Protein AF-S0FD04-F1 (afdb_monomer)

Mean predicted aligned error: 7.1 Å

Structure (mmCIF, N/CA/C/O backbone):
data_AF-S0FD04-F1
#
_entry.id   AF-S0FD04-F1
#
loop_
_atom_site.group_PDB
_atom_site.id
_atom_site.type_symbol
_atom_site.label_atom_id
_atom_site.label_alt_id
_atom_site.label_comp_id
_atom_site.label_asym_id
_atom_site.label_entity_id
_atom_site.label_seq_id
_atom_site.pdbx_PDB_ins_code
_atom_site.Cartn_x
_atom_site.Cartn_y
_atom_site.Cartn_z
_atom_site.occupancy
_atom_site.B_iso_or_equiv
_atom_site.auth_seq_id
_atom_site.auth_comp_id
_atom_site.auth_asym_id
_atom_site.auth_atom_id
_atom_site.pdbx_PDB_model_num
ATOM 1 N N . MET A 1 1 ? -5.534 8.794 -13.904 1.00 48.47 1 MET A N 1
ATOM 2 C CA . MET A 1 1 ? -5.337 7.340 -13.775 1.00 48.47 1 MET A CA 1
ATOM 3 C C . MET A 1 1 ? -6.543 6.691 -14.419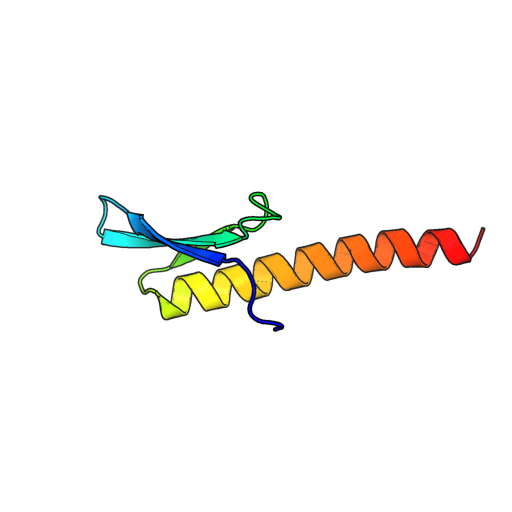 1.00 48.47 1 MET A C 1
ATOM 5 O O . MET A 1 1 ? -7.654 6.918 -13.961 1.00 48.47 1 MET A O 1
ATOM 9 N N . ASN A 1 2 ? -6.349 6.076 -15.586 1.00 49.38 2 ASN A N 1
ATOM 10 C CA . ASN A 1 2 ? -7.410 5.317 -16.252 1.00 49.38 2 ASN A CA 1
ATOM 11 C C . ASN A 1 2 ? -7.875 4.257 -15.251 1.00 49.38 2 ASN A C 1
ATOM 13 O O . ASN A 1 2 ? -6.976 3.657 -14.679 1.00 49.38 2 ASN A O 1
ATOM 17 N N . GLU A 1 3 ? -9.184 4.128 -15.002 1.00 53.44 3 GLU A N 1
ATOM 18 C CA . GLU A 1 3 ? -9.854 3.241 -14.026 1.00 53.44 3 GLU A CA 1
ATOM 19 C C . GLU A 1 3 ? -9.044 1.964 -13.748 1.00 53.44 3 GLU A C 1
ATOM 21 O O . GLU A 1 3 ? -9.203 0.938 -14.408 1.00 53.44 3 GLU A O 1
ATOM 26 N N . ALA A 1 4 ? -8.046 2.087 -12.873 1.00 56.66 4 ALA A N 1
ATOM 27 C CA . ALA A 1 4 ? -7.007 1.085 -12.769 1.00 56.66 4 ALA A CA 1
ATOM 28 C C . ALA A 1 4 ? -7.641 -0.078 -12.030 1.00 56.66 4 ALA A C 1
ATOM 30 O O . ALA A 1 4 ? -8.339 0.116 -11.040 1.00 56.66 4 ALA A O 1
ATOM 31 N N . ASN A 1 5 ? -7.429 -1.277 -12.546 1.00 82.56 5 ASN A N 1
ATOM 32 C CA . ASN A 1 5 ? -7.835 -2.522 -11.923 1.00 82.56 5 ASN A CA 1
ATOM 33 C C . ASN A 1 5 ? -7.033 -2.685 -10.618 1.00 82.56 5 ASN A C 1
ATOM 35 O O . ASN A 1 5 ? -6.034 -3.397 -10.591 1.00 82.56 5 ASN A O 1
ATOM 39 N N . TYR A 1 6 ? -7.400 -1.955 -9.568 1.00 88.25 6 TYR A N 1
ATOM 40 C CA . TYR A 1 6 ? -6.811 -2.046 -8.240 1.00 88.25 6 TYR A CA 1
ATOM 41 C C . TYR A 1 6 ? -7.843 -2.583 -7.260 1.00 88.25 6 TYR A C 1
ATOM 43 O O . TYR A 1 6 ? -9.049 -2.392 -7.426 1.00 88.25 6 TYR A O 1
ATOM 51 N N . VAL A 1 7 ? -7.356 -3.283 -6.248 1.00 92.31 7 VAL A N 1
ATOM 52 C CA . VAL A 1 7 ? -8.167 -3.807 -5.154 1.00 92.31 7 VAL A CA 1
ATOM 53 C C . VAL A 1 7 ? -7.616 -3.243 -3.860 1.00 92.31 7 VAL A C 1
ATOM 55 O O . VAL A 1 7 ? -6.405 -3.080 -3.725 1.00 92.31 7 VAL A O 1
ATOM 58 N N . VAL A 1 8 ? -8.519 -2.941 -2.930 1.00 93.75 8 VAL A N 1
ATOM 59 C CA . VAL A 1 8 ? -8.191 -2.576 -1.554 1.00 93.75 8 VAL A CA 1
ATOM 60 C C . VAL A 1 8 ? -8.816 -3.621 -0.638 1.00 93.75 8 VAL A C 1
ATOM 62 O O . VAL A 1 8 ? -10.003 -3.925 -0.757 1.00 93.75 8 VAL A O 1
ATOM 65 N N . GLU A 1 9 ? -8.016 -4.193 0.254 1.00 94.38 9 GLU A N 1
ATOM 66 C CA . GLU A 1 9 ? -8.440 -5.191 1.233 1.00 94.38 9 GLU A CA 1
ATOM 67 C C . GLU A 1 9 ? -8.152 -4.695 2.650 1.00 94.38 9 GLU A C 1
ATOM 69 O O . GLU A 1 9 ? -7.127 -4.066 2.908 1.00 94.38 9 GLU A O 1
ATOM 74 N N . CYS A 1 10 ? -9.052 -4.996 3.585 1.00 94.81 10 CYS A N 1
ATOM 75 C CA . CYS A 1 10 ? -8.832 -4.712 4.999 1.00 94.81 10 CYS A CA 1
ATOM 76 C C . CYS A 1 10 ? -8.013 -5.847 5.625 1.00 94.81 10 CYS A C 1
ATOM 78 O O . CYS A 1 10 ? -8.384 -7.022 5.522 1.00 94.81 10 CYS A O 1
ATOM 80 N N . THR A 1 11 ? -6.897 -5.506 6.260 1.00 92.00 11 THR A N 1
ATOM 81 C CA . THR A 1 11 ? -6.032 -6.471 6.934 1.00 92.00 11 THR A CA 1
ATOM 82 C C . THR A 1 11 ? -6.636 -6.889 8.282 1.00 92.00 11 THR A C 1
ATOM 84 O O . THR A 1 11 ? -7.438 -6.158 8.870 1.00 92.00 11 THR A O 1
ATOM 87 N N . PRO A 1 12 ? -6.258 -8.062 8.823 1.00 91.50 12 PRO A N 1
ATOM 88 C CA . PRO A 1 12 ? -6.712 -8.503 10.145 1.00 91.50 12 PRO A CA 1
ATOM 89 C C . PRO A 1 12 ? -6.331 -7.537 11.277 1.00 91.50 12 PRO A C 1
ATOM 91 O O . PRO A 1 12 ? -7.011 -7.502 12.302 1.00 91.50 12 PRO A O 1
ATOM 94 N N . ASP A 1 13 ? -5.257 -6.772 11.082 1.00 91.62 13 ASP A N 1
ATOM 95 C CA . ASP A 1 13 ? -4.740 -5.768 12.011 1.00 91.62 13 ASP A CA 1
ATOM 96 C C . ASP A 1 13 ? -5.509 -4.432 11.940 1.00 91.62 13 ASP A C 1
ATOM 98 O O . ASP A 1 13 ? -5.340 -3.578 12.809 1.00 91.62 13 ASP A O 1
ATOM 102 N N . GLY A 1 14 ? -6.422 -4.281 10.970 1.00 90.38 14 GLY A N 1
ATOM 103 C CA . GLY A 1 14 ? -7.273 -3.100 10.794 1.00 90.38 14 GLY A CA 1
ATOM 104 C C . GLY A 1 14 ? -6.708 -2.039 9.846 1.00 90.38 14 GLY A C 1
ATOM 105 O O . GLY A 1 14 ? -7.288 -0.961 9.745 1.00 90.38 14 GLY A O 1
ATOM 106 N N . GLU A 1 15 ? -5.610 -2.340 9.157 1.00 94.94 15 GLU A N 1
ATOM 107 C CA . GLU A 1 15 ? -5.021 -1.499 8.110 1.00 94.94 15 GLU A CA 1
ATOM 108 C C . GLU A 1 15 ? -5.640 -1.826 6.742 1.00 94.94 15 GLU A C 1
ATOM 110 O O . GLU A 1 15 ? -6.412 -2.777 6.589 1.00 94.94 15 GLU A O 1
ATOM 115 N N . PHE A 1 16 ? -5.279 -1.057 5.719 1.00 96.38 16 PHE A N 1
ATOM 116 C CA . PHE A 1 16 ? -5.707 -1.273 4.343 1.00 96.38 16 PHE A CA 1
ATOM 117 C C . PHE A 1 16 ? -4.521 -1.634 3.462 1.00 96.38 16 PHE A C 1
ATOM 119 O O . PHE A 1 16 ? -3.467 -1.006 3.523 1.00 96.38 16 PHE A O 1
ATOM 126 N N . TYR A 1 17 ? -4.703 -2.652 2.630 1.00 95.25 17 TYR A N 1
ATOM 127 C CA . TYR A 1 17 ? -3.729 -3.115 1.655 1.00 95.25 17 TYR A CA 1
ATOM 128 C C . TYR A 1 17 ? -4.285 -2.913 0.250 1.00 95.25 17 TYR A C 1
ATOM 130 O O . TYR A 1 17 ? -5.317 -3.486 -0.094 1.00 95.25 17 TYR A O 1
ATOM 138 N N . ALA A 1 18 ? -3.607 -2.107 -0.560 1.00 94.75 18 ALA A N 1
ATOM 139 C CA . ALA A 1 18 ? -4.000 -1.802 -1.926 1.00 94.75 18 ALA A CA 1
ATOM 140 C C . ALA A 1 18 ? -2.982 -2.369 -2.924 1.00 94.75 18 ALA A C 1
ATOM 142 O O . ALA A 1 18 ? -1.774 -2.275 -2.704 1.00 94.75 18 ALA A O 1
ATOM 143 N N . TYR A 1 19 ? -3.447 -2.942 -4.035 1.00 93.25 19 TYR A N 1
ATOM 144 C CA . TYR A 1 19 ? -2.577 -3.485 -5.086 1.00 93.25 19 TYR A CA 1
ATOM 145 C C . TYR A 1 19 ? -3.219 -3.432 -6.472 1.00 93.25 19 TYR A C 1
ATOM 147 O O . TYR A 1 19 ? -4.444 -3.445 -6.608 1.00 93.25 19 TYR A O 1
ATOM 155 N N . LEU A 1 20 ? -2.388 -3.404 -7.519 1.00 91.12 20 LEU A N 1
ATOM 156 C CA . LEU A 1 20 ? -2.846 -3.525 -8.906 1.00 91.12 20 LEU A CA 1
ATOM 157 C C . LEU A 1 20 ? -3.044 -5.004 -9.289 1.00 91.12 20 LEU A C 1
ATOM 159 O O . LEU A 1 20 ? -2.156 -5.830 -9.091 1.00 91.12 20 LEU A O 1
ATOM 163 N N . LEU A 1 21 ? -4.171 -5.339 -9.924 1.00 87.62 21 LEU A N 1
ATOM 164 C CA . LEU A 1 21 ? -4.484 -6.699 -10.390 1.00 87.62 21 LEU A CA 1
ATOM 165 C C . LEU A 1 21 ? -3.549 -7.161 -11.513 1.00 87.62 21 LEU A C 1
ATOM 167 O O . LEU A 1 21 ? -3.134 -8.315 -11.535 1.00 87.62 21 LEU A O 1
ATOM 171 N N . ASP A 1 22 ? -3.193 -6.274 -12.441 1.00 84.81 22 ASP A N 1
ATOM 172 C CA . ASP A 1 22 ? -2.260 -6.611 -13.529 1.00 84.81 22 ASP A CA 1
ATOM 173 C C . ASP A 1 22 ? -0.792 -6.548 -13.072 1.00 84.81 22 ASP A C 1
ATOM 175 O O . ASP A 1 22 ? 0.074 -7.225 -13.621 1.00 84.81 22 ASP A O 1
ATOM 179 N N . TYR A 1 23 ? -0.516 -5.782 -12.014 1.00 84.44 23 TYR A N 1
ATOM 180 C CA . TYR A 1 23 ? 0.832 -5.514 -11.518 1.00 84.44 23 TYR A CA 1
ATOM 181 C C . TYR A 1 23 ? 0.889 -5.707 -10.005 1.00 84.44 23 TYR A C 1
ATOM 183 O O . TYR A 1 23 ? 1.034 -4.753 -9.251 1.00 84.44 23 TYR A O 1
ATOM 191 N N . HIS A 1 24 ? 0.828 -6.961 -9.553 1.00 80.06 24 HIS A N 1
ATOM 192 C CA . HIS A 1 24 ? 0.847 -7.297 -8.121 1.00 80.06 24 HIS A CA 1
ATOM 193 C C . HIS A 1 24 ? 2.123 -6.827 -7.389 1.00 80.06 24 HIS A C 1
ATOM 195 O O . HIS A 1 24 ? 2.156 -6.791 -6.165 1.00 80.06 24 HIS A O 1
ATOM 201 N N . GLN A 1 25 ? 3.186 -6.491 -8.130 1.00 83.06 25 GLN A N 1
ATOM 202 C CA . GLN A 1 25 ? 4.409 -5.876 -7.597 1.00 83.06 25 GLN A CA 1
ATOM 203 C C . GLN A 1 25 ? 4.161 -4.450 -7.086 1.00 83.06 25 GLN A C 1
ATOM 205 O O . GLN A 1 25 ? 4.859 -3.990 -6.186 1.00 83.06 25 GLN A O 1
ATOM 210 N N . CYS A 1 26 ? 3.166 -3.765 -7.651 1.00 90.62 26 CYS A N 1
ATOM 211 C CA . CYS A 1 26 ? 2.683 -2.483 -7.177 1.00 90.62 26 CYS A CA 1
ATOM 212 C C . CYS A 1 26 ? 1.648 -2.740 -6.085 1.00 90.62 26 CYS A C 1
ATOM 214 O O . CYS A 1 26 ? 0.488 -3.057 -6.367 1.00 90.62 26 CYS A O 1
ATOM 216 N N . CYS A 1 27 ? 2.089 -2.615 -4.838 1.00 93.06 27 CYS A N 1
ATOM 217 C CA . CYS A 1 27 ? 1.231 -2.708 -3.673 1.00 93.06 27 CYS A CA 1
ATOM 218 C C . CYS A 1 27 ? 1.673 -1.741 -2.578 1.00 93.06 27 CYS A C 1
ATOM 220 O O . CYS A 1 27 ? 2.862 -1.440 -2.456 1.00 93.06 27 CYS A O 1
ATOM 222 N N . ALA A 1 28 ? 0.727 -1.310 -1.754 1.00 95.44 28 ALA A N 1
ATOM 223 C CA . ALA A 1 28 ? 0.981 -0.421 -0.637 1.00 95.44 28 ALA A CA 1
ATOM 224 C C . ALA A 1 28 ? 0.027 -0.692 0.526 1.00 95.44 28 ALA A C 1
ATOM 226 O O . ALA A 1 28 ? -1.055 -1.250 0.349 1.00 95.44 28 ALA A O 1
ATOM 227 N N . TYR A 1 29 ? 0.449 -0.274 1.715 1.00 94.94 29 TYR A N 1
ATOM 228 C CA . TYR A 1 29 ? -0.379 -0.269 2.914 1.00 94.94 29 TYR A CA 1
ATOM 229 C C . TYR A 1 29 ? -0.751 1.167 3.279 1.00 94.94 29 TYR A C 1
ATOM 231 O O . TYR A 1 29 ? -0.039 2.105 2.911 1.00 94.94 29 TYR A O 1
ATOM 239 N N . GLY A 1 30 ? -1.842 1.326 4.017 1.00 95.62 30 GLY A N 1
ATOM 240 C CA . GLY A 1 30 ? -2.223 2.589 4.633 1.00 95.62 30 GLY A CA 1
ATOM 241 C C . GLY A 1 30 ? -3.143 2.383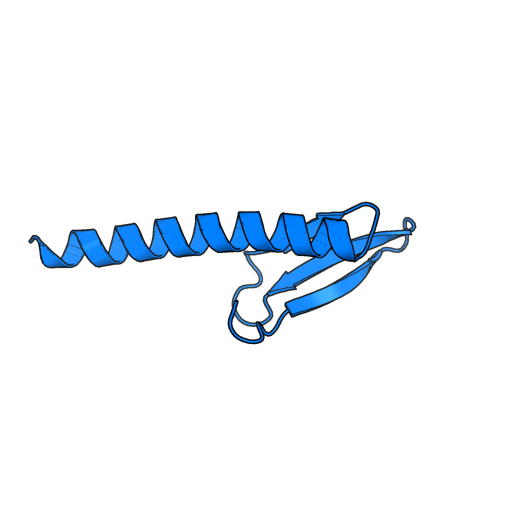 5.829 1.00 95.62 30 GLY A C 1
ATOM 242 O O . GLY A 1 30 ? -3.837 1.370 5.935 1.00 95.62 30 GLY A O 1
ATOM 243 N N . GLU A 1 31 ? -3.168 3.361 6.729 1.00 94.00 31 GLU A N 1
ATOM 244 C CA . GLU A 1 31 ? -4.070 3.372 7.888 1.00 94.00 31 GLU A CA 1
ATOM 245 C C . GLU A 1 31 ? -5.542 3.547 7.464 1.00 94.00 31 GLU A C 1
ATOM 247 O O . GLU A 1 31 ? -6.465 3.173 8.188 1.00 94.00 31 GLU A O 1
ATOM 252 N N . THR A 1 32 ? -5.774 4.093 6.266 1.00 94.88 32 THR A N 1
ATOM 253 C CA . TH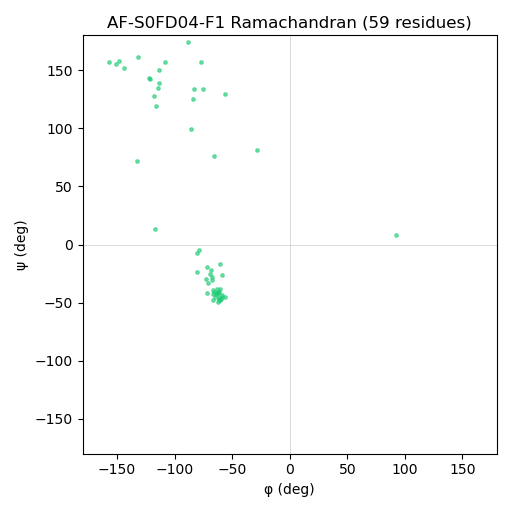R A 1 32 ? -7.099 4.277 5.655 1.00 94.88 32 THR A CA 1
ATOM 254 C C . THR A 1 32 ? -7.112 3.787 4.206 1.00 94.88 32 THR A C 1
ATOM 256 O O . THR A 1 32 ? -6.058 3.660 3.583 1.00 94.88 32 THR A O 1
ATOM 259 N N . GLU A 1 33 ? -8.304 3.534 3.648 1.00 92.56 33 GLU A N 1
ATOM 260 C CA . GLU A 1 33 ? -8.453 3.175 2.227 1.00 92.56 33 GLU A CA 1
ATOM 261 C C . GLU A 1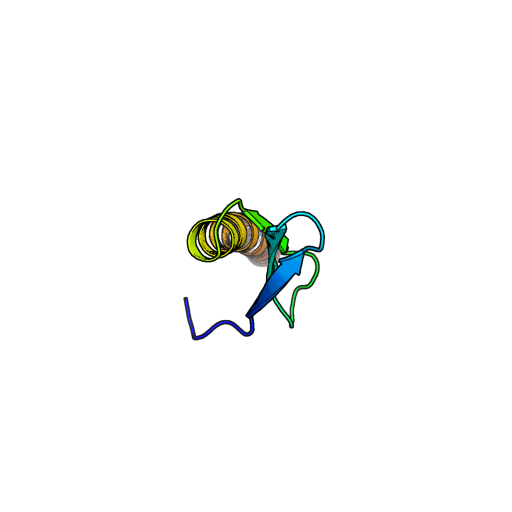 33 ? -7.834 4.233 1.310 1.00 92.56 33 GLU A C 1
ATOM 263 O O . GLU A 1 33 ? -7.109 3.887 0.381 1.00 92.56 33 GLU A O 1
ATOM 268 N N . GLU A 1 34 ? -8.090 5.515 1.591 1.00 93.25 34 GLU A N 1
ATOM 269 C CA . GLU A 1 34 ? -7.527 6.627 0.820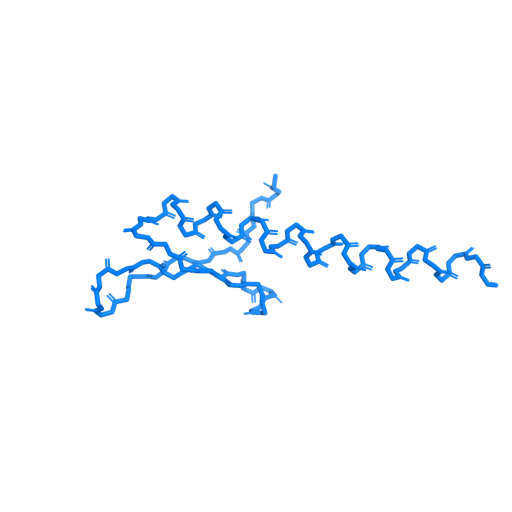 1.00 93.25 34 GLU A CA 1
ATOM 270 C C . GLU A 1 34 ? -6.000 6.615 0.882 1.00 93.25 34 GLU A C 1
ATOM 272 O O . GLU A 1 34 ? -5.357 6.653 -0.162 1.00 93.25 34 GLU A O 1
ATOM 277 N N . GLU A 1 35 ? -5.417 6.462 2.072 1.00 95.06 35 GLU A N 1
ATOM 278 C CA . GLU A 1 35 ? -3.961 6.427 2.235 1.00 95.06 35 GLU A CA 1
ATOM 279 C C . GLU A 1 35 ? -3.322 5.233 1.510 1.00 95.06 35 GLU A C 1
ATOM 281 O O . GLU A 1 35 ? -2.302 5.387 0.839 1.00 95.06 35 GLU A O 1
ATOM 286 N N . ALA A 1 36 ? -3.939 4.049 1.576 1.00 94.88 36 ALA A N 1
ATOM 287 C CA . ALA A 1 36 ? -3.445 2.874 0.863 1.00 94.88 36 ALA A CA 1
ATOM 288 C C . ALA A 1 36 ? -3.475 3.083 -0.660 1.00 94.88 36 ALA A C 1
ATOM 290 O O . ALA A 1 36 ? -2.546 2.675 -1.360 1.00 94.88 36 ALA A O 1
ATOM 291 N N . VAL A 1 37 ? -4.513 3.748 -1.178 1.00 92.81 37 VAL A N 1
ATOM 292 C CA . VAL A 1 37 ? -4.640 4.077 -2.605 1.00 92.81 37 VAL A CA 1
ATOM 293 C C . VAL A 1 37 ? -3.659 5.173 -3.023 1.00 92.81 37 VAL A C 1
ATOM 295 O O . VAL A 1 37 ? -3.042 5.041 -4.080 1.00 92.81 37 VAL A O 1
ATOM 298 N N . GLU A 1 38 ? -3.468 6.222 -2.220 1.00 93.81 38 GLU A N 1
ATOM 299 C CA . GLU A 1 38 ? -2.476 7.266 -2.505 1.00 93.81 38 GLU A CA 1
ATOM 300 C C . GLU A 1 38 ? -1.063 6.676 -2.535 1.00 93.81 38 GLU A C 1
ATOM 302 O O . GLU A 1 38 ? -0.341 6.863 -3.517 1.00 93.81 38 GLU A O 1
ATOM 307 N N . ASN A 1 39 ? -0.710 5.855 -1.544 1.00 94.12 39 ASN A N 1
ATOM 308 C CA . ASN A 1 39 ? 0.578 5.167 -1.510 1.00 94.12 39 ASN A CA 1
ATOM 309 C C . ASN A 1 39 ? 0.743 4.205 -2.696 1.00 94.12 39 ASN A C 1
ATOM 311 O O . ASN A 1 39 ? 1.812 4.142 -3.303 1.00 94.12 39 ASN A O 1
ATOM 315 N N . LEU A 1 40 ? -0.313 3.472 -3.071 1.00 93.62 40 LEU A N 1
ATOM 316 C CA . LEU A 1 40 ? -0.297 2.608 -4.254 1.00 93.62 40 LEU A CA 1
ATOM 317 C C . LEU A 1 40 ? -0.040 3.418 -5.526 1.00 93.62 40 LEU A C 1
ATOM 319 O O . LEU A 1 40 ? 0.659 2.947 -6.422 1.00 93.62 40 LEU A O 1
ATOM 323 N N . SER A 1 41 ? -0.610 4.619 -5.609 1.00 91.00 41 SER A N 1
ATOM 324 C CA . SER A 1 41 ? -0.477 5.491 -6.769 1.00 91.00 41 SER A CA 1
ATOM 325 C C . SER A 1 41 ? 0.964 5.969 -6.967 1.00 91.00 41 SER A C 1
ATOM 327 O O . SER A 1 41 ? 1.460 5.904 -8.089 1.00 91.00 41 SER A O 1
ATOM 329 N N . GLU A 1 42 ? 1.663 6.312 -5.883 1.00 92.12 42 GLU A N 1
ATOM 330 C CA . GLU A 1 42 ? 3.083 6.686 -5.903 1.00 92.12 42 GLU A CA 1
ATOM 331 C C . GLU A 1 42 ? 3.959 5.495 -6.323 1.00 92.12 42 GLU A C 1
ATOM 333 O O . GLU A 1 42 ? 4.816 5.615 -7.197 1.00 92.12 42 GLU A O 1
ATOM 338 N N . VAL A 1 43 ? 3.702 4.306 -5.760 1.00 92.00 43 VAL A N 1
ATOM 339 C CA . VAL A 1 43 ? 4.431 3.073 -6.114 1.00 92.00 43 VAL A CA 1
ATOM 340 C C . VAL A 1 43 ? 4.219 2.701 -7.583 1.00 92.00 43 VAL A C 1
ATOM 342 O O . VAL A 1 43 ? 5.153 2.275 -8.267 1.00 92.00 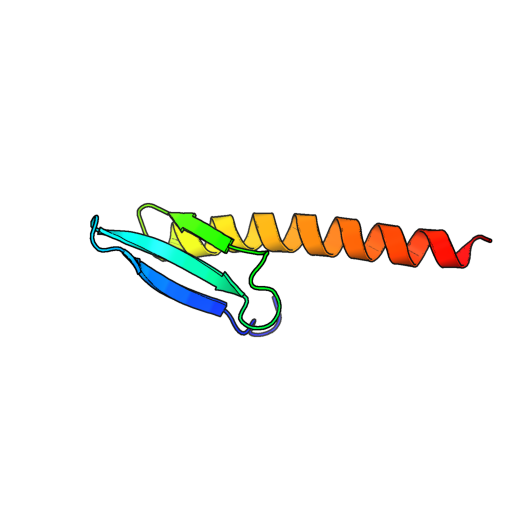43 VAL A O 1
ATOM 345 N N . ALA A 1 44 ? 2.989 2.837 -8.077 1.00 89.62 44 ALA A N 1
ATOM 346 C CA . ALA A 1 44 ? 2.663 2.577 -9.468 1.00 89.62 44 ALA A CA 1
ATOM 347 C C . ALA A 1 44 ? 3.331 3.596 -10.400 1.00 89.62 44 ALA A C 1
ATOM 349 O O . ALA A 1 44 ? 3.864 3.191 -11.432 1.00 89.62 44 ALA A O 1
ATOM 350 N N . ASP A 1 45 ? 3.329 4.885 -10.052 1.00 88.56 45 ASP A N 1
ATOM 351 C CA . ASP A 1 45 ? 3.966 5.927 -10.862 1.00 88.56 45 ASP A CA 1
ATOM 352 C C . ASP A 1 45 ? 5.470 5.679 -10.995 1.00 88.56 45 ASP A C 1
ATOM 354 O O . ASP A 1 45 ? 5.971 5.611 -12.115 1.00 88.56 45 ASP A O 1
ATOM 358 N N . GLU A 1 46 ? 6.162 5.398 -9.888 1.00 89.25 46 GLU A N 1
ATOM 359 C CA . GLU A 1 46 ? 7.591 5.064 -9.895 1.00 89.25 46 GLU A CA 1
ATOM 360 C C . GLU A 1 46 ? 7.882 3.828 -10.763 1.00 89.25 46 GLU A C 1
ATOM 362 O O . GLU A 1 46 ? 8.790 3.847 -11.599 1.00 89.25 46 GLU A O 1
ATOM 367 N N . PHE A 1 47 ? 7.072 2.770 -10.637 1.00 87.06 47 PHE A N 1
ATOM 368 C CA . PHE A 1 47 ? 7.218 1.559 -11.448 1.00 87.06 47 PHE A CA 1
ATOM 369 C C . PHE A 1 47 ? 7.020 1.841 -12.942 1.00 87.06 47 PHE A C 1
ATOM 371 O O . PHE A 1 47 ? 7.849 1.460 -13.771 1.00 87.06 47 PHE A O 1
ATOM 378 N N . PHE A 1 48 ? 5.939 2.528 -13.315 1.00 84.62 48 PHE A N 1
ATOM 379 C CA . PHE A 1 48 ? 5.673 2.847 -14.716 1.00 84.62 48 PHE A CA 1
ATOM 380 C C . PHE A 1 48 ? 6.680 3.843 -15.284 1.00 84.62 48 PHE A C 1
ATOM 382 O O . PHE A 1 48 ? 6.984 3.773 -16.476 1.00 84.62 48 PHE A O 1
ATOM 389 N N . ASN A 1 49 ? 7.219 4.741 -14.463 1.00 86.44 49 ASN A N 1
ATOM 390 C CA . ASN A 1 49 ? 8.275 5.661 -14.856 1.00 86.44 49 ASN A CA 1
ATOM 391 C C . ASN A 1 49 ? 9.571 4.899 -15.155 1.00 86.44 49 ASN A C 1
ATOM 393 O O . ASN A 1 49 ? 10.122 5.059 -16.243 1.00 86.44 49 ASN A O 1
ATOM 397 N N . GLU A 1 50 ? 9.996 3.984 -14.278 1.00 85.00 50 GLU A N 1
ATOM 398 C CA . GLU A 1 50 ? 11.165 3.128 -14.516 1.00 85.00 50 GLU A CA 1
ATOM 399 C C . GLU A 1 50 ? 10.996 2.272 -15.780 1.00 85.00 50 GLU A C 1
ATOM 401 O O . GLU A 1 50 ? 11.873 2.241 -16.649 1.00 85.00 50 GLU A O 1
ATOM 406 N N . VAL A 1 51 ? 9.834 1.633 -15.936 1.00 81.31 51 VAL A N 1
ATOM 407 C CA . VAL A 1 51 ? 9.507 0.824 -17.115 1.00 81.31 51 VAL A CA 1
ATOM 408 C C . VAL A 1 51 ? 9.508 1.683 -18.386 1.00 81.31 51 VAL A C 1
ATOM 410 O O . VAL A 1 51 ? 10.104 1.305 -19.394 1.00 81.31 51 VAL A O 1
ATOM 413 N N . SER A 1 52 ? 8.893 2.865 -18.345 1.00 79.06 52 SER A N 1
ATOM 414 C CA . SER A 1 52 ? 8.872 3.828 -19.454 1.00 79.06 52 SER A CA 1
ATOM 415 C C . SER A 1 52 ? 10.279 4.299 -19.832 1.00 79.06 52 SER A C 1
ATOM 417 O O . SER A 1 52 ? 10.607 4.378 -21.017 1.00 79.06 52 SER A O 1
ATOM 419 N N . LEU A 1 53 ? 11.142 4.560 -18.846 1.00 75.31 53 LEU A N 1
ATOM 420 C CA . LEU A 1 53 ? 12.543 4.911 -19.071 1.00 75.31 53 LEU A CA 1
ATOM 421 C C . LEU A 1 53 ? 13.315 3.761 -19.725 1.00 75.31 53 LEU A C 1
ATOM 423 O O . LEU A 1 53 ? 14.049 4.013 -20.678 1.00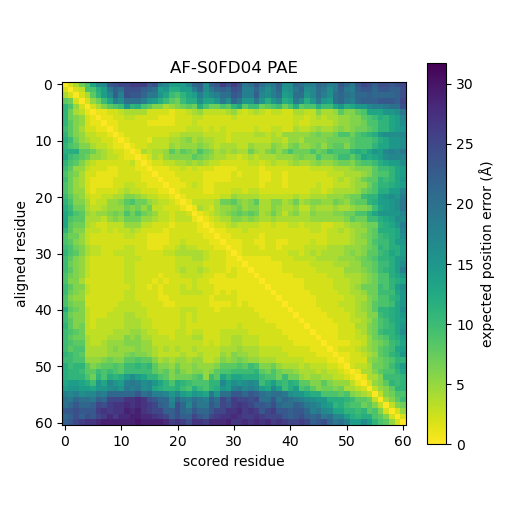 75.31 53 LEU A O 1
ATOM 427 N N . MET A 1 54 ? 13.112 2.513 -19.292 1.00 70.12 54 MET A N 1
ATOM 428 C CA . MET A 1 54 ? 13.724 1.337 -19.927 1.00 70.12 54 MET A CA 1
ATOM 429 C C . MET A 1 54 ? 13.342 1.216 -21.407 1.00 70.12 54 MET A C 1
ATOM 431 O O . MET A 1 54 ? 14.218 1.005 -22.243 1.00 70.12 54 MET A O 1
ATOM 435 N N . TYR A 1 55 ? 12.069 1.422 -21.758 1.00 61.38 55 TYR A N 1
ATOM 436 C CA . TYR A 1 55 ? 11.637 1.386 -23.160 1.00 61.38 55 TYR A CA 1
ATOM 437 C C . TYR A 1 55 ? 12.129 2.585 -23.983 1.00 61.38 55 TYR A C 1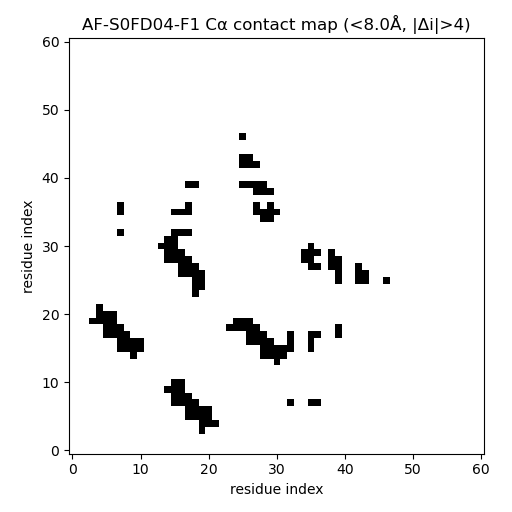
ATOM 439 O O . TYR A 1 55 ? 12.432 2.417 -25.159 1.00 61.38 55 TYR A O 1
ATOM 447 N N . ARG A 1 56 ? 12.271 3.779 -23.390 1.00 58.56 56 ARG A N 1
ATOM 448 C CA . ARG A 1 56 ? 12.837 4.954 -24.087 1.00 58.56 56 ARG A CA 1
ATOM 449 C C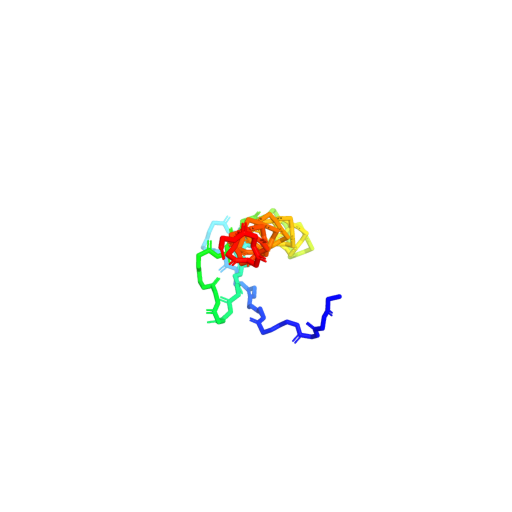 . ARG A 1 56 ? 14.329 4.829 -24.390 1.00 58.56 56 ARG A C 1
ATOM 451 O O . ARG A 1 56 ? 14.815 5.479 -25.312 1.00 58.56 56 ARG A O 1
ATOM 458 N N . ILE A 1 57 ? 15.070 4.036 -23.618 1.00 56.09 57 ILE A N 1
ATOM 459 C CA . ILE A 1 57 ? 16.502 3.814 -23.859 1.00 56.09 57 ILE A CA 1
ATOM 460 C C . ILE A 1 57 ? 16.720 2.924 -25.097 1.00 56.09 57 ILE A C 1
ATOM 462 O O . ILE A 1 57 ? 17.707 3.114 -25.807 1.00 56.09 57 ILE A O 1
ATOM 466 N N . ASP A 1 58 ? 15.784 2.021 -25.409 1.00 51.62 58 ASP A N 1
ATOM 467 C CA . ASP A 1 58 ? 15.879 1.103 -26.559 1.00 51.62 58 ASP A CA 1
ATOM 468 C C . ASP A 1 58 ? 15.699 1.818 -27.919 1.00 51.62 58 ASP A C 1
ATOM 470 O O . ASP A 1 58 ? 16.153 1.337 -28.951 1.00 51.62 58 ASP A O 1
ATOM 474 N N . GLU A 1 59 ? 15.113 3.021 -27.930 1.00 51.72 59 GLU A N 1
ATOM 475 C CA . GLU A 1 59 ? 14.904 3.830 -29.145 1.00 51.72 59 GLU A CA 1
ATOM 476 C C . GLU A 1 59 ? 16.171 4.574 -29.616 1.00 51.72 59 GLU A C 1
ATOM 478 O O . GLU A 1 59 ? 16.148 5.251 -30.647 1.00 51.72 59 GLU A O 1
ATOM 483 N N . MET A 1 60 ? 17.270 4.496 -28.853 1.00 52.12 60 MET A N 1
ATOM 484 C CA . MET A 1 60 ? 18.512 5.239 -29.112 1.00 52.12 60 MET A CA 1
ATOM 485 C C . MET A 1 60 ? 19.734 4.354 -29.416 1.00 52.12 60 MET A C 1
ATOM 487 O O . MET A 1 60 ? 20.855 4.872 -29.416 1.00 52.12 60 MET A O 1
ATOM 491 N N . ALA A 1 61 ? 19.539 3.057 -29.690 1.00 45.62 61 ALA A N 1
ATOM 492 C CA . ALA A 1 61 ? 20.599 2.114 -30.074 1.00 45.62 61 ALA A CA 1
ATOM 493 C C . ALA A 1 61 ? 20.599 1.776 -31.576 1.00 45.62 61 ALA A C 1
ATOM 495 O O . ALA A 1 61 ? 19.512 1.539 -32.148 1.00 45.62 61 ALA A O 1
#

Foldseek 3Di:
DPVFQKDWDQDPVRKIKIAGPVCRVQIAIGNDPVRRVVSSVVSVVVVVVVVVVVVVVVVPD

pLDDT: mean 83.32, std 15.16, range [45.62, 96.38]

Organism: NCBI:txid547042

Solvent-accessible surface area (backbone atoms only — not comparable to full-atom values): 3443 Å² total; per-residue (Å²): 128,74,89,66,64,60,49,76,45,78,44,99,89,64,36,20,40,17,32,30,74,92,42,69,88,32,53,25,62,21,84,38,68,67,47,2,47,53,44,24,49,54,48,40,49,54,49,52,47,53,53,50,50,58,58,60,56,64,78,74,114

Secondary structure (DSSP, 8-state):
-----EEEEE-TTS-EEEEESS-TT-EEEESSHHHHHHHHHHHHHHHHHHHHHHHHHHTT-

Sequence (61 aa):
MNEANYVVECTPDGEFYAYLLDYHQCCAYGETEEEAVENLSEVADEFFNEVSLMYRIDEMA

Nearest PDB structures (foldseek):
  6g1c-assembly1_V  TM=7.400E-01  e=9.487E-03  Burkholderia pseudomallei K96243
  6g1n-assembly1_D  TM=8.837E-01  e=1.840E-01  Burkholderia pseudomallei K96243
  6u0i-assembly1_B  TM=8.897E-01  e=2.233E-01  Escherichia coli str. K-12 substr. DH10B
  6g26-assembly1_D  TM=8.389E-01  e=7.124E-01  Burkholderia pseudomallei K96243
  6g1n-assembly1_B  TM=6.769E-01  e=4.537E-01  Burkholderia pseudomallei K96243

Radius of gyration: 13.89 Å; Cα contacts (8 Å, |Δi|>4): 81; chains: 1; bounding box: 30×16×42 Å

InterPro domains:
  IPR035069 Antitoxin HicB/UPF0150 [SSF143100] (6-48)